Protein AF-A0A0G0ECW4-F1 (afdb_monomer_lite)

Secondary structure (DSSP, 8-state):
--HHHHHHHHHHHHHHHHHHTT--SS-S-----B-HHHHHHTHHHHHHHT----B--------

Structure (mmCIF, N/CA/C/O backbone):
data_AF-A0A0G0ECW4-F1
#
_entry.id   AF-A0A0G0ECW4-F1
#
loop_
_atom_site.group_PDB
_atom_site.id
_atom_site.type_symbol
_atom_site.label_atom_id
_atom_site.label_alt_id
_atom_site.label_comp_id
_at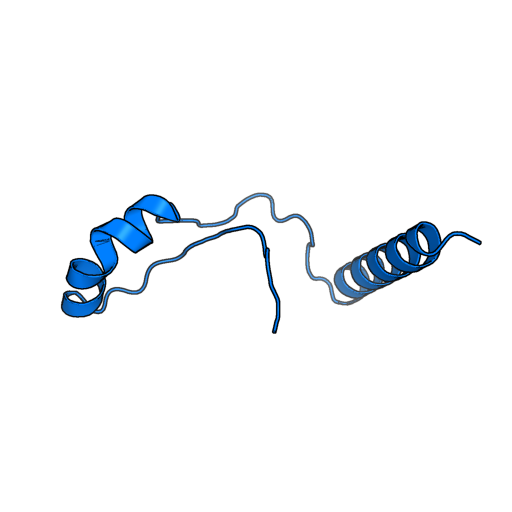om_site.label_asym_id
_atom_site.label_entity_id
_atom_site.label_seq_id
_atom_site.pdbx_PDB_ins_code
_atom_site.Cartn_x
_atom_site.Cartn_y
_atom_site.Cartn_z
_atom_site.occupancy
_atom_site.B_iso_or_equiv
_atom_site.auth_seq_id
_atom_site.auth_comp_id
_atom_site.auth_asym_id
_atom_site.auth_atom_id
_atom_site.pdbx_PDB_model_num
ATOM 1 N N . MET A 1 1 ? 28.907 9.601 -10.281 1.00 55.62 1 MET A N 1
ATOM 2 C CA . MET A 1 1 ? 27.693 8.763 -10.314 1.00 55.62 1 MET A CA 1
ATOM 3 C C . MET A 1 1 ? 26.917 9.102 -9.072 1.00 55.62 1 MET A C 1
ATOM 5 O O . MET A 1 1 ? 27.377 8.825 -7.974 1.00 55.62 1 MET A O 1
ATOM 9 N N . SER A 1 2 ? 25.871 9.894 -9.240 1.00 67.88 2 SER A N 1
ATOM 10 C CA . SER A 1 2 ? 25.179 10.504 -8.115 1.00 67.88 2 SER A CA 1
ATOM 11 C C . SER A 1 2 ? 24.372 9.423 -7.404 1.00 67.88 2 SER A C 1
ATOM 13 O O . SER A 1 2 ? 23.735 8.610 -8.066 1.00 67.88 2 SER A O 1
ATOM 15 N N . SER A 1 3 ? 24.330 9.425 -6.071 1.00 74.19 3 SER A N 1
ATOM 16 C CA . SER A 1 3 ? 23.538 8.462 -5.283 1.00 74.19 3 SER A CA 1
ATOM 17 C C . SER A 1 3 ? 22.051 8.420 -5.686 1.00 74.19 3 SER A C 1
ATOM 19 O O . SER A 1 3 ? 21.344 7.458 -5.402 1.00 74.19 3 SER A O 1
ATOM 21 N N . ILE A 1 4 ? 21.566 9.450 -6.388 1.00 80.00 4 ILE A N 1
ATOM 22 C CA . ILE A 1 4 ? 20.220 9.515 -6.963 1.00 80.00 4 ILE A CA 1
ATOM 23 C C . ILE A 1 4 ? 20.010 8.539 -8.137 1.00 80.00 4 ILE A C 1
ATOM 25 O O . ILE A 1 4 ? 18.912 8.001 -8.291 1.00 80.00 4 ILE A O 1
ATOM 29 N N . ASP A 1 5 ? 21.050 8.283 -8.934 1.00 82.81 5 ASP A N 1
ATOM 30 C CA . ASP A 1 5 ? 20.989 7.425 -10.120 1.00 82.81 5 ASP A CA 1
ATOM 31 C C . ASP A 1 5 ? 20.925 5.952 -9.704 1.00 82.81 5 ASP A C 1
ATOM 33 O O . ASP A 1 5 ? 20.094 5.195 -10.200 1.00 82.81 5 ASP A O 1
ATOM 37 N N . GLU A 1 6 ? 21.689 5.567 -8.680 1.00 82.38 6 GLU A N 1
ATOM 38 C CA . GLU A 1 6 ? 21.644 4.217 -8.104 1.00 82.38 6 GLU A CA 1
ATOM 39 C C . GLU A 1 6 ? 20.267 3.896 -7.497 1.00 82.38 6 GLU A C 1
ATOM 41 O O . GLU A 1 6 ? 19.724 2.802 -7.681 1.00 82.38 6 GLU A O 1
ATOM 46 N N . ILE A 1 7 ? 19.648 4.871 -6.817 1.00 84.69 7 ILE A N 1
ATOM 47 C CA . ILE A 1 7 ? 18.286 4.738 -6.276 1.00 84.69 7 ILE A CA 1
ATOM 48 C C . ILE A 1 7 ? 17.266 4.582 -7.410 1.00 84.69 7 ILE A C 1
ATOM 50 O O . ILE A 1 7 ? 16.313 3.800 -7.290 1.00 84.69 7 ILE A O 1
ATOM 54 N N . ARG A 1 8 ? 17.442 5.322 -8.509 1.00 86.75 8 ARG A N 1
ATOM 55 C CA . ARG A 1 8 ? 16.579 5.229 -9.690 1.00 86.75 8 ARG A CA 1
ATOM 56 C C . ARG A 1 8 ? 16.681 3.847 -10.329 1.00 86.7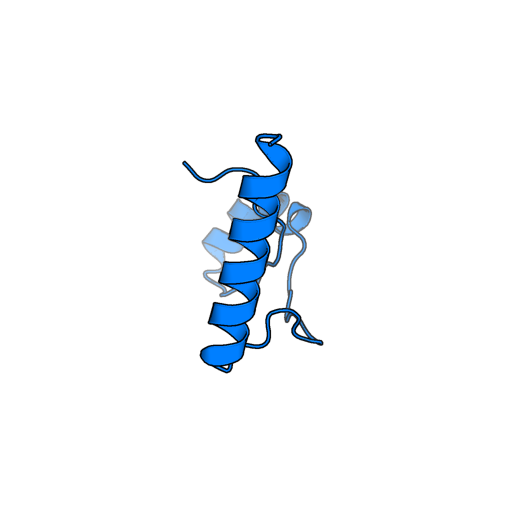5 8 ARG A C 1
ATOM 58 O O . ARG A 1 8 ? 15.647 3.208 -10.533 1.00 86.75 8 ARG A O 1
ATOM 65 N N . ASP A 1 9 ? 17.892 3.357 -10.561 1.00 88.50 9 ASP A N 1
ATOM 66 C CA . ASP A 1 9 ? 18.127 2.044 -11.162 1.00 88.50 9 ASP A CA 1
ATOM 67 C C . ASP A 1 9 ? 17.576 0.914 -10.292 1.00 88.50 9 ASP A C 1
ATOM 69 O O . ASP A 1 9 ? 16.935 -0.014 -10.792 1.00 88.50 9 ASP A O 1
ATOM 73 N N . ALA A 1 10 ? 17.724 1.014 -8.967 1.00 88.00 10 ALA A N 1
ATOM 74 C CA . ALA A 1 10 ? 17.133 0.058 -8.036 1.00 88.00 10 ALA A CA 1
ATOM 75 C C . ALA A 1 10 ? 15.595 0.018 -8.130 1.00 88.00 10 ALA A C 1
ATOM 77 O O . ALA A 1 10 ? 14.991 -1.056 -8.046 1.00 88.00 10 ALA A O 1
ATOM 78 N N . ARG A 1 11 ? 14.935 1.169 -8.327 1.00 86.88 11 ARG A N 1
ATOM 79 C CA . ARG A 1 11 ? 13.472 1.239 -8.507 1.00 86.88 11 ARG A CA 1
ATOM 80 C C . ARG A 1 11 ? 13.030 0.651 -9.846 1.00 86.88 11 ARG A C 1
ATOM 82 O O . ARG A 1 11 ? 12.035 -0.072 -9.875 1.00 86.88 11 ARG A O 1
ATOM 89 N N . ILE A 1 12 ? 13.775 0.902 -10.922 1.00 87.06 12 ILE A N 1
ATOM 90 C CA . ILE A 1 12 ? 13.490 0.340 -12.252 1.00 87.06 12 ILE A CA 1
ATOM 91 C C . ILE A 1 12 ? 13.634 -1.187 -12.229 1.00 87.06 12 ILE A C 1
ATOM 93 O O . ILE A 1 12 ? 12.716 -1.888 -12.651 1.00 87.06 12 ILE A O 1
ATOM 97 N N . LYS A 1 13 ? 14.706 -1.716 -11.623 1.00 89.62 13 LYS A N 1
ATOM 98 C CA . LYS A 1 13 ? 14.896 -3.168 -11.445 1.00 89.62 13 LYS A CA 1
ATOM 99 C C . LYS A 1 13 ? 13.735 -3.819 -10.686 1.00 89.62 13 LYS A C 1
ATOM 101 O O . LYS A 1 13 ? 13.270 -4.892 -11.066 1.00 89.62 13 LYS A O 1
ATOM 106 N N . LYS A 1 14 ? 13.221 -3.171 -9.632 1.00 85.50 14 LYS A N 1
ATOM 107 C CA . LYS A 1 14 ? 12.032 -3.656 -8.904 1.00 85.50 14 LYS A CA 1
ATOM 108 C C . LYS A 1 14 ? 10.785 -3.669 -9.792 1.00 85.50 14 LYS A C 1
ATOM 110 O O . LYS A 1 14 ? 10.032 -4.637 -9.755 1.00 85.50 14 LYS A O 1
ATOM 115 N N . LEU A 1 15 ? 10.583 -2.634 -10.608 1.00 85.81 15 LEU A N 1
ATOM 116 C CA . LEU A 1 15 ? 9.456 -2.548 -11.542 1.00 85.81 15 LEU A CA 1
ATOM 117 C C . LEU A 1 15 ? 9.493 -3.677 -12.581 1.00 85.81 15 LEU A C 1
ATOM 119 O O . LEU A 1 15 ? 8.469 -4.312 -12.834 1.00 85.81 15 LEU A O 1
ATOM 123 N N . GLU A 1 16 ? 10.665 -3.975 -13.138 1.00 86.81 16 GLU A N 1
ATOM 124 C CA . GLU A 1 16 ? 10.848 -5.117 -14.039 1.00 86.81 16 GLU A CA 1
ATOM 125 C C . GLU A 1 16 ? 10.571 -6.453 -13.347 1.00 86.81 16 GLU A C 1
ATOM 127 O O . GLU A 1 16 ? 9.942 -7.334 -13.933 1.00 86.81 16 GLU A O 1
ATOM 132 N N . LEU A 1 17 ? 10.987 -6.602 -12.087 1.00 86.62 17 LEU A N 1
ATOM 133 C CA . LEU A 1 17 ? 10.739 -7.811 -11.307 1.00 86.62 17 LEU A CA 1
ATOM 134 C C . LEU A 1 17 ? 9.240 -8.041 -11.066 1.00 86.62 17 LEU A C 1
ATOM 136 O O . LEU A 1 17 ? 8.771 -9.173 -11.172 1.00 86.62 17 LEU A O 1
ATOM 140 N N . PHE A 1 18 ? 8.476 -6.979 -10.791 1.00 83.69 18 PHE A N 1
ATOM 141 C CA . PHE A 1 18 ? 7.018 -7.069 -10.662 1.00 83.69 18 PHE A CA 1
ATOM 142 C C . PHE A 1 18 ? 6.348 -7.465 -11.980 1.00 83.69 18 PHE A C 1
ATOM 144 O O . PHE A 1 18 ? 5.520 -8.376 -11.983 1.00 83.69 18 PHE A O 1
ATOM 151 N N . LYS A 1 19 ? 6.778 -6.873 -13.104 1.00 81.62 19 LYS A N 1
ATOM 152 C CA . LYS A 1 19 ? 6.299 -7.253 -14.443 1.00 81.62 19 LYS A CA 1
ATOM 153 C C . LYS A 1 19 ? 6.602 -8.718 -14.770 1.00 81.62 19 LYS A C 1
ATOM 155 O O . LYS A 1 19 ? 5.712 -9.427 -15.225 1.00 81.62 19 LYS A O 1
ATOM 160 N N . LYS A 1 20 ? 7.822 -9.198 -14.485 1.00 85.81 20 LYS A N 1
ATOM 161 C CA . LYS A 1 20 ? 8.211 -10.610 -14.683 1.00 85.81 20 LYS A CA 1
ATOM 162 C C . LYS A 1 20 ? 7.389 -11.576 -13.828 1.00 85.81 20 LYS A C 1
ATOM 164 O O . LYS A 1 20 ? 7.120 -12.687 -14.264 1.00 85.81 20 LYS A O 1
ATOM 169 N N . LYS A 1 21 ? 6.974 -11.155 -12.631 1.00 84.44 21 LYS A N 1
ATOM 170 C CA . LYS A 1 21 ? 6.093 -11.930 -11.744 1.00 84.44 21 LYS A CA 1
ATOM 171 C C . LYS A 1 21 ? 4.606 -11.855 -12.126 1.00 84.44 21 LYS A C 1
ATOM 173 O O . LYS A 1 21 ? 3.788 -12.427 -11.415 1.00 84.44 21 LYS A O 1
ATOM 178 N N . GLY A 1 22 ? 4.242 -11.153 -13.203 1.00 81.31 22 GLY A N 1
ATOM 179 C CA . GLY A 1 22 ? 2.850 -11.005 -13.642 1.00 81.31 22 GLY A CA 1
ATOM 180 C C . GLY A 1 22 ? 1.997 -10.102 -12.744 1.00 81.31 22 GLY A C 1
ATOM 181 O O . GLY A 1 22 ? 0.776 -10.095 -12.861 1.00 81.31 22 GLY A O 1
ATOM 182 N N . ILE A 1 23 ? 2.618 -9.332 -11.845 1.00 79.88 23 ILE A N 1
ATOM 183 C CA . ILE A 1 23 ? 1.926 -8.384 -10.968 1.00 79.88 23 ILE A CA 1
ATOM 184 C C . ILE A 1 23 ? 1.871 -7.042 -11.694 1.00 79.88 23 ILE A C 1
ATOM 186 O O . ILE A 1 23 ? 2.919 -6.477 -12.011 1.00 79.88 23 ILE A O 1
ATOM 190 N N . ASN A 1 24 ? 0.668 -6.512 -11.942 1.00 76.56 24 ASN A N 1
ATOM 191 C CA . ASN A 1 24 ? 0.512 -5.184 -12.532 1.00 76.56 24 ASN A CA 1
ATOM 192 C C . ASN A 1 24 ? 0.918 -4.105 -11.504 1.00 76.56 24 ASN A C 1
ATOM 194 O O . ASN A 1 24 ? 0.212 -3.939 -10.507 1.00 76.56 24 ASN A O 1
ATOM 198 N N . PRO A 1 25 ? 2.018 -3.353 -11.719 1.00 76.69 25 PRO A N 1
ATOM 199 C CA . PRO A 1 25 ? 2.469 -2.326 -10.777 1.00 76.69 25 PRO A CA 1
ATOM 200 C C . PRO A 1 25 ? 1.521 -1.121 -10.703 1.00 76.69 25 PRO A C 1
ATOM 202 O O . PRO A 1 25 ? 1.568 -0.366 -9.735 1.00 76.69 25 PRO A O 1
ATOM 205 N N . TYR A 1 26 ? 0.678 -0.940 -11.723 1.00 78.06 26 TYR A N 1
ATOM 206 C CA . TYR A 1 26 ? -0.292 0.145 -11.832 1.00 78.06 26 TYR A CA 1
ATOM 207 C C . TYR A 1 26 ? -1.681 -0.441 -12.118 1.00 78.06 26 TYR A C 1
ATOM 209 O O . TYR A 1 26 ? -2.131 -0.440 -13.268 1.00 78.06 26 TYR A O 1
ATOM 217 N N . PRO A 1 27 ? -2.354 -1.008 -11.100 1.00 76.19 27 PRO A N 1
ATOM 218 C CA . PRO A 1 27 ? -3.720 -1.486 -11.259 1.00 76.19 27 PRO A CA 1
ATOM 219 C C . PRO A 1 27 ? -4.648 -0.310 -11.589 1.00 76.19 27 PRO A C 1
ATOM 221 O O . PRO A 1 27 ? -4.526 0.761 -10.996 1.00 76.19 27 PRO A O 1
ATOM 224 N N . ALA A 1 28 ? -5.570 -0.521 -12.532 1.00 71.75 28 ALA A N 1
ATOM 225 C CA . ALA A 1 28 ? -6.540 0.496 -12.941 1.00 71.75 28 ALA A CA 1
ATOM 226 C C . ALA A 1 28 ? -7.499 0.860 -11.795 1.00 71.75 28 ALA A C 1
ATOM 228 O O . ALA A 1 28 ? -7.784 2.035 -11.585 1.00 71.75 28 ALA A O 1
ATOM 229 N N . ASP A 1 29 ? -7.902 -0.137 -11.002 1.00 70.06 29 ASP A N 1
ATOM 230 C CA . ASP A 1 29 ? -8.774 0.044 -9.849 1.00 70.06 29 ASP A CA 1
ATOM 231 C C . ASP A 1 29 ? -8.080 -0.384 -8.561 1.00 70.06 29 ASP A C 1
ATOM 233 O O . ASP A 1 29 ? -7.685 -1.536 -8.372 1.00 70.06 29 ASP A O 1
ATOM 237 N N . SER A 1 30 ? -7.980 0.559 -7.632 1.00 65.81 30 SER A N 1
ATOM 238 C CA . SER A 1 30 ? -7.661 0.277 -6.238 1.00 65.81 30 SER A CA 1
ATOM 239 C C . SER A 1 30 ? -8.969 0.361 -5.462 1.00 65.81 30 SER A C 1
ATOM 241 O O . SER A 1 30 ? -9.502 1.457 -5.306 1.00 65.81 30 SER A O 1
ATOM 243 N N . LYS A 1 31 ? -9.507 -0.777 -4.997 1.00 67.62 31 LYS A N 1
ATOM 244 C CA . LYS A 1 31 ? -10.738 -0.853 -4.181 1.00 67.62 31 LYS A CA 1
ATOM 245 C C . LYS A 1 31 ? -10.528 -0.215 -2.797 1.00 67.62 31 LYS A C 1
ATOM 247 O O . LYS A 1 31 ? -10.509 -0.899 -1.780 1.00 67.62 31 LYS A O 1
ATOM 252 N N . ARG A 1 32 ? -10.304 1.099 -2.758 1.00 72.50 32 ARG A N 1
ATOM 253 C CA . ARG A 1 32 ? -10.185 1.890 -1.534 1.00 72.50 32 ARG A CA 1
ATOM 254 C C . ARG A 1 32 ? -11.588 2.225 -1.050 1.00 72.50 32 ARG A C 1
ATOM 256 O O . ARG A 1 32 ? -12.289 2.991 -1.701 1.00 72.50 32 ARG A O 1
ATOM 263 N N . GLU A 1 33 ? -11.971 1.684 0.099 1.00 73.38 33 GLU A N 1
ATOM 264 C CA . GLU A 1 33 ? -13.281 1.942 0.702 1.00 73.38 33 GLU A CA 1
ATOM 265 C C . GLU A 1 33 ? -13.293 3.192 1.581 1.00 73.38 33 GLU A C 1
ATOM 267 O O . GLU A 1 33 ? -14.330 3.834 1.708 1.00 73.38 33 GLU A O 1
ATOM 272 N N . ILE A 1 34 ? -12.163 3.520 2.216 1.00 76.56 34 ILE A N 1
ATOM 273 C CA . ILE A 1 34 ? -12.077 4.597 3.211 1.00 76.56 34 ILE A CA 1
ATOM 274 C C . ILE A 1 34 ? -10.839 5.462 2.943 1.00 76.56 34 ILE A C 1
ATOM 276 O O . ILE A 1 34 ? -9.792 4.962 2.509 1.00 76.56 34 ILE A O 1
ATOM 280 N N . SER A 1 35 ? -10.952 6.774 3.173 1.00 78.88 35 SER A N 1
ATOM 281 C CA . SER A 1 35 ? -9.799 7.674 3.138 1.00 78.88 35 SER A CA 1
ATOM 282 C C . SER A 1 35 ? -8.944 7.521 4.406 1.00 78.88 35 SER A C 1
ATOM 284 O O . SER A 1 35 ? -9.432 7.153 5.469 1.00 78.88 35 SER A O 1
ATOM 286 N N . LEU A 1 36 ? -7.646 7.823 4.323 1.00 77.88 36 LEU A N 1
ATOM 287 C CA . LEU A 1 36 ? -6.759 7.761 5.495 1.00 77.88 36 LEU A CA 1
ATOM 288 C C . LEU A 1 36 ? -7.243 8.656 6.646 1.00 77.88 36 LEU A C 1
ATOM 290 O O . LEU A 1 36 ? -7.056 8.300 7.802 1.00 77.88 36 LEU A O 1
ATOM 294 N N . LYS A 1 37 ? -7.883 9.788 6.330 1.00 80.31 37 LYS A N 1
ATOM 295 C CA . LYS A 1 37 ? -8.421 10.712 7.330 1.00 80.31 37 LYS A CA 1
ATOM 296 C C . LYS A 1 37 ? -9.593 10.082 8.082 1.00 80.31 37 LYS A C 1
ATOM 298 O O . LYS A 1 37 ? -9.557 10.011 9.305 1.00 80.31 37 LYS A O 1
ATOM 303 N N . ASP A 1 38 ? -10.561 9.540 7.346 1.00 77.19 38 ASP A N 1
ATOM 304 C CA . ASP A 1 38 ? -11.756 8.923 7.934 1.00 77.19 38 ASP A CA 1
ATOM 305 C C . ASP A 1 38 ? -11.403 7.663 8.742 1.00 77.19 38 ASP A C 1
ATOM 307 O O . ASP A 1 38 ? -12.056 7.347 9.733 1.00 77.19 38 ASP A O 1
ATOM 311 N N . ALA A 1 39 ? -10.349 6.942 8.340 1.00 78.69 39 ALA A N 1
ATOM 312 C CA . ALA A 1 39 ? -9.843 5.793 9.087 1.00 78.69 39 ALA A CA 1
ATOM 313 C C . ALA A 1 39 ? -9.218 6.190 10.435 1.00 78.69 39 ALA A C 1
ATOM 315 O O . ALA A 1 39 ? -9.363 5.452 11.406 1.00 78.69 39 ALA A O 1
ATOM 316 N N . VAL A 1 40 ? -8.536 7.339 10.499 1.00 80.06 40 VAL A N 1
ATOM 317 C CA . VAL A 1 40 ? -7.927 7.859 11.735 1.00 80.06 40 VAL A CA 1
ATOM 318 C C . VAL A 1 40 ? -8.989 8.468 12.649 1.00 80.06 40 VAL A C 1
ATOM 320 O O . VAL A 1 40 ? -9.007 8.167 13.837 1.00 80.06 40 VAL A O 1
ATOM 323 N N . GLU A 1 41 ? -9.905 9.271 12.105 1.00 81.50 41 GLU A N 1
ATOM 324 C CA . GLU A 1 41 ? -10.992 9.893 12.877 1.00 81.50 41 GLU A CA 1
ATOM 325 C C . GLU A 1 41 ? -12.015 8.859 13.377 1.00 81.50 41 GLU A C 1
ATOM 327 O O . GLU A 1 41 ? -12.586 9.010 14.454 1.00 81.50 41 GLU A O 1
ATOM 332 N N . GLY A 1 42 ? -12.242 7.789 12.610 1.00 75.00 42 GLY A N 1
ATOM 333 C CA . GLY A 1 42 ? -13.217 6.743 12.912 1.00 75.00 42 GLY A CA 1
ATOM 334 C C . GLY A 1 42 ? -12.649 5.488 13.576 1.00 75.00 42 GLY A C 1
ATOM 335 O O . GLY A 1 42 ? -13.381 4.498 13.661 1.00 75.00 42 GLY A O 1
ATOM 336 N N . PHE A 1 43 ? -11.381 5.488 14.009 1.00 76.25 43 PHE A N 1
ATOM 337 C CA . PHE A 1 43 ? -10.686 4.282 14.480 1.00 76.25 43 PHE A CA 1
ATOM 338 C C . PHE A 1 43 ? -11.434 3.577 15.622 1.00 76.25 43 PHE A C 1
ATOM 340 O O . PHE A 1 43 ? -11.736 2.389 15.509 1.00 76.25 43 PHE A O 1
ATOM 347 N N . ASP A 1 44 ? -11.858 4.324 16.644 1.00 74.25 44 ASP A N 1
ATOM 348 C CA . ASP A 1 44 ? -12.604 3.790 17.797 1.00 74.25 44 ASP A CA 1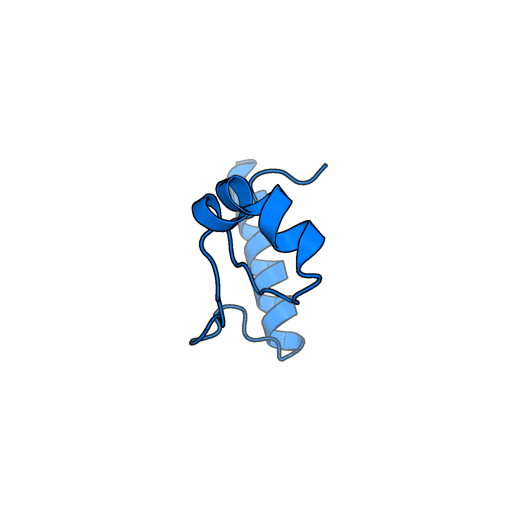
ATOM 349 C C . ASP A 1 44 ? -13.928 3.120 17.395 1.00 74.25 44 ASP A C 1
ATOM 351 O O . ASP A 1 44 ? -14.396 2.162 18.017 1.00 74.25 44 ASP A O 1
ATOM 355 N N . ASN A 1 45 ? -14.566 3.627 16.338 1.00 71.12 45 ASN A N 1
ATOM 356 C CA . ASN A 1 45 ? -15.845 3.114 15.858 1.00 71.12 45 ASN A CA 1
ATOM 357 C C . ASN A 1 45 ? -15.653 1.894 14.942 1.00 71.12 45 ASN A C 1
ATOM 359 O O . ASN A 1 45 ? -16.482 0.982 14.927 1.00 71.12 45 ASN A O 1
ATOM 363 N N . LEU A 1 46 ? -14.548 1.866 14.191 1.00 68.44 46 LEU A N 1
ATOM 364 C CA . LEU A 1 46 ? -14.134 0.747 13.344 1.00 68.44 46 LEU A CA 1
ATOM 365 C C . LEU A 1 46 ? -13.670 -0.454 14.180 1.00 68.44 46 LEU A C 1
ATOM 367 O O . LEU A 1 46 ? -14.026 -1.587 13.849 1.00 68.44 46 LEU A O 1
ATOM 371 N N . GLU A 1 47 ? -12.963 -0.211 15.287 1.00 70.69 47 GLU A N 1
ATOM 372 C CA . GLU A 1 47 ? -12.528 -1.245 16.232 1.00 70.69 47 GLU A CA 1
ATOM 373 C C . GLU A 1 47 ? -13.730 -1.987 16.836 1.00 70.69 47 GLU A C 1
ATOM 375 O O . GLU A 1 47 ? -13.794 -3.219 16.809 1.00 70.69 47 GLU A O 1
ATOM 380 N N . LYS A 1 48 ? -14.749 -1.242 17.283 1.00 71.94 48 LYS A N 1
ATOM 381 C CA . LYS A 1 48 ? -15.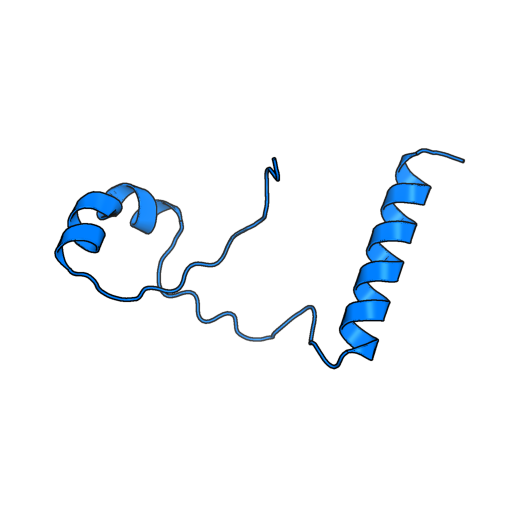985 -1.818 17.840 1.00 71.94 48 LYS A CA 1
ATOM 382 C C . LYS A 1 48 ? -16.798 -2.605 16.815 1.00 71.94 48 LYS A C 1
ATOM 384 O O . LYS A 1 48 ? -17.445 -3.588 17.172 1.00 71.94 48 LYS A O 1
ATOM 389 N N . LYS A 1 49 ? -16.778 -2.192 15.544 1.00 71.25 49 LYS A N 1
ATOM 390 C CA . LYS A 1 49 ? -17.547 -2.837 14.469 1.00 71.25 49 LYS A CA 1
ATOM 391 C C . LYS A 1 49 ? -16.906 -4.115 13.926 1.00 71.25 49 LYS A C 1
ATOM 393 O O . LYS A 1 49 ? -17.610 -4.877 13.268 1.00 71.25 49 LYS A O 1
ATOM 398 N N . LYS A 1 50 ? -15.603 -4.353 14.156 1.00 68.19 50 LYS A N 1
ATOM 399 C CA . LYS A 1 50 ? -14.832 -5.488 13.589 1.00 68.19 50 LYS A CA 1
ATOM 400 C C . LYS A 1 50 ? -15.030 -5.686 12.076 1.00 68.19 50 LYS A C 1
ATOM 402 O O . LYS A 1 50 ? -14.900 -6.790 11.552 1.00 68.19 50 LYS A O 1
ATOM 407 N N . THR A 1 51 ? -15.362 -4.623 11.350 1.00 66.31 51 THR A N 1
ATOM 408 C CA . THR A 1 51 ? -15.589 -4.694 9.905 1.00 66.31 51 THR A CA 1
ATOM 409 C C . THR A 1 51 ? -14.277 -4.561 9.154 1.00 66.31 51 THR A C 1
ATOM 411 O O . THR A 1 51 ? -13.535 -3.603 9.361 1.00 66.31 51 THR A O 1
ATOM 414 N N . MET A 1 52 ? -14.032 -5.492 8.235 1.00 68.31 52 MET A N 1
ATOM 415 C CA . MET A 1 52 ? -12.913 -5.430 7.297 1.00 68.31 52 MET A CA 1
ATOM 416 C C . MET A 1 52 ? -13.104 -4.239 6.358 1.00 68.31 52 MET A C 1
ATOM 418 O O . MET A 1 52 ? -14.121 -4.146 5.671 1.00 68.31 52 MET A O 1
ATOM 422 N N . LYS A 1 53 ? -12.132 -3.327 6.349 1.00 74.81 53 LYS A N 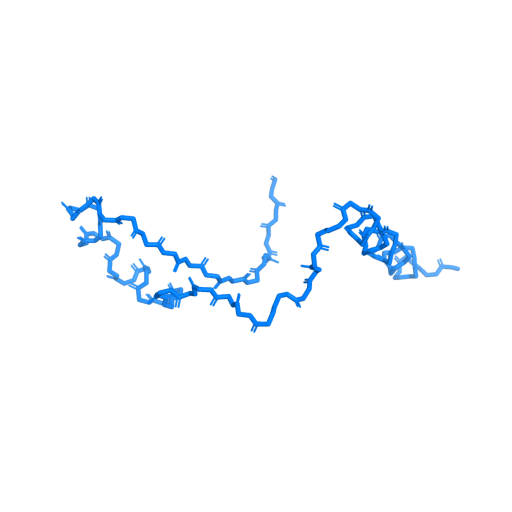1
ATOM 423 C CA . LYS A 1 53 ? -12.121 -2.133 5.505 1.00 74.81 53 LYS A CA 1
ATOM 424 C C . LYS A 1 53 ? -10.813 -2.040 4.740 1.00 74.81 53 LYS A C 1
ATOM 426 O O . LYS A 1 53 ? -9.747 -2.327 5.277 1.00 74.81 53 LYS A O 1
ATOM 431 N N . TRP A 1 54 ? -10.908 -1.625 3.481 1.00 77.94 54 TRP A N 1
ATOM 432 C CA . TRP A 1 54 ? -9.769 -1.520 2.573 1.00 77.94 54 TRP A CA 1
ATOM 433 C C . TRP A 1 54 ? -9.307 -0.067 2.461 1.00 77.94 54 TRP A C 1
ATOM 435 O O . TRP A 1 54 ? -10.091 0.823 2.120 1.00 77.94 54 TRP A O 1
ATOM 445 N N . ILE A 1 55 ? -8.022 0.175 2.722 1.00 81.88 55 ILE A N 1
ATOM 446 C CA . ILE A 1 55 ? -7.389 1.498 2.656 1.00 81.88 55 ILE A CA 1
ATOM 447 C C . ILE A 1 55 ? -6.231 1.431 1.656 1.00 81.88 55 ILE A C 1
ATOM 449 O O . ILE A 1 55 ? -5.566 0.406 1.526 1.00 81.88 55 ILE A O 1
ATOM 453 N N . ALA A 1 56 ? -5.981 2.535 0.953 1.00 81.56 56 ALA A N 1
ATOM 454 C CA . ALA A 1 56 ? -4.828 2.693 0.074 1.00 81.56 56 ALA A CA 1
ATOM 455 C C . ALA A 1 56 ? -4.129 4.033 0.349 1.00 81.56 56 ALA A C 1
ATOM 457 O O . ALA A 1 56 ? -4.792 5.043 0.605 1.00 81.56 56 ALA A O 1
ATOM 458 N N . GLY A 1 57 ? -2.794 4.043 0.282 1.00 81.38 57 GLY A N 1
ATOM 459 C CA . GLY A 1 57 ? -1.966 5.203 0.613 1.00 81.38 57 GLY A CA 1
ATOM 460 C C . GLY A 1 57 ? -0.531 5.100 0.094 1.00 81.38 57 GLY A C 1
ATOM 461 O O . GLY A 1 57 ? -0.116 4.070 -0.436 1.00 81.38 57 GLY A O 1
ATOM 462 N N . ARG A 1 58 ? 0.236 6.185 0.249 1.00 82.44 58 ARG A N 1
ATOM 463 C CA . ARG A 1 58 ? 1.670 6.221 -0.067 1.00 82.44 58 ARG A C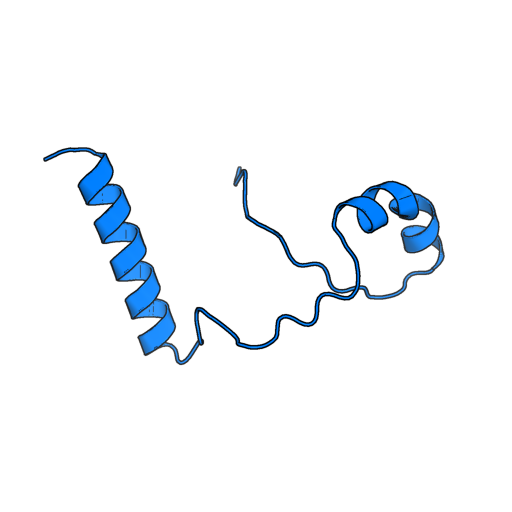A 1
ATOM 464 C C . ARG A 1 58 ? 2.479 5.787 1.157 1.00 82.44 58 ARG A C 1
ATOM 466 O O . ARG A 1 58 ? 2.240 6.264 2.261 1.00 82.44 58 ARG A O 1
ATOM 473 N N . ILE A 1 59 ? 3.469 4.925 0.939 1.00 81.75 59 ILE A N 1
ATOM 474 C CA . ILE A 1 59 ? 4.438 4.534 1.968 1.00 81.75 59 ILE A CA 1
ATOM 475 C C . ILE A 1 59 ? 5.385 5.716 2.215 1.00 81.75 59 ILE A C 1
ATOM 477 O O . ILE A 1 59 ? 6.146 6.086 1.322 1.00 81.75 59 ILE A O 1
ATOM 481 N N . MET A 1 60 ? 5.309 6.316 3.405 1.00 82.75 60 MET A N 1
ATOM 482 C CA . MET A 1 60 ? 6.131 7.474 3.796 1.00 82.75 60 MET A CA 1
ATOM 483 C C . MET A 1 60 ? 7.356 7.081 4.624 1.00 82.75 60 MET A C 1
ATOM 485 O O . MET A 1 60 ? 8.410 7.690 4.486 1.00 82.75 60 MET A O 1
ATOM 489 N N . SER A 1 61 ? 7.221 6.057 5.465 1.00 81.00 61 SER A N 1
ATOM 490 C CA . SER A 1 61 ? 8.294 5.531 6.303 1.00 81.00 61 SER A CA 1
ATOM 491 C C . SER A 1 61 ? 8.177 4.013 6.365 1.00 81.00 61 SER A C 1
ATOM 493 O O . SER A 1 61 ? 7.077 3.478 6.506 1.00 81.00 61 SER A O 1
ATOM 495 N N . ILE A 1 62 ? 9.311 3.336 6.222 1.00 76.12 62 ILE A N 1
ATOM 496 C CA . ILE A 1 62 ? 9.491 1.921 6.541 1.00 76.12 62 ILE A CA 1
ATOM 497 C C . ILE A 1 62 ? 10.585 1.912 7.598 1.00 76.12 62 ILE A C 1
ATOM 499 O O . ILE A 1 62 ? 11.662 2.457 7.354 1.00 76.12 62 ILE A O 1
ATOM 503 N N . ARG A 1 63 ? 10.279 1.351 8.764 1.00 66.69 63 ARG A N 1
ATOM 504 C CA . ARG A 1 63 ? 11.249 1.133 9.832 1.00 66.69 63 ARG A CA 1
ATOM 505 C C . ARG A 1 63 ? 11.694 -0.319 9.826 1.00 66.69 63 ARG A C 1
ATOM 507 O O . ARG A 1 63 ? 10.829 -1.175 9.539 1.00 66.69 63 ARG A O 1
#

Foldseek 3Di:
DDPVVVVVVVVVVVVVVCVVVVHDPDDPDDPAPDEPVCCVVCVVVCVVVVDDGGHDDDDPDDD

Radius of gyration: 17.13 Å; chains: 1; bounding box: 45×23×32 Å

Sequence (63 aa):
MSSIDEIRDARIKKLELFKKKGINPYPADSKREISLKDAVEGFDNLEKKKTMKWIAGRIMSIR

pLDDT: mean 77.87, std 6.94, range [55.62, 89.62]